Protein AF-A0A6I8Q9X7-F1 (afdb_monomer_lite)

Radius of gyration: 21.52 Å; chains: 1; bounding box: 36×72×47 Å

InterPro domains:
  IPR003197 Cytochrome b-c1 complex subunit 7 [PF02271] (19-114)
  IPR003197 Cytochrome b-c1 complex subunit 7 [PTHR12022] (16-117)
  IPR036544 Cytochrome b-c1 complex subunit 7 superfamily [G3DSA:1.10.1090.10] (12-119)
  IPR036544 Cytochrome b-c1 complex subunit 7 superfamily [SSF81524] (16-117)

Structure (mmCIF, N/CA/C/O backbone):
data_AF-A0A6I8Q9X7-F1
#
_entry.id   AF-A0A6I8Q9X7-F1
#
loop_
_atom_site.group_PDB
_atom_site.id
_atom_site.type_symbol
_atom_site.label_atom_id
_atom_site.label_alt_id
_atom_site.label_comp_id
_atom_site.label_asym_id
_atom_site.label_entity_id
_atom_site.label_seq_id
_atom_site.pdbx_PDB_ins_code
_atom_site.Cartn_x
_atom_site.Cartn_y
_atom_site.Cartn_z
_atom_site.occupancy
_atom_site.B_iso_or_equiv
_atom_site.auth_seq_id
_atom_site.auth_comp_id
_atom_site.auth_asym_id
_atom_site.auth_atom_id
_atom_site.pdbx_PDB_model_num
ATOM 1 N N . MET A 1 1 ? -9.753 -61.974 -15.934 1.00 35.66 1 MET A N 1
ATOM 2 C CA . MET A 1 1 ? -8.534 -61.653 -15.161 1.00 35.66 1 MET A CA 1
ATOM 3 C C . MET A 1 1 ? -8.470 -60.137 -14.997 1.00 35.66 1 MET A C 1
ATOM 5 O O . MET A 1 1 ? -8.218 -59.447 -15.975 1.00 35.66 1 MET A O 1
ATOM 9 N N . CYS A 1 2 ? -8.809 -59.611 -13.818 1.00 29.55 2 CYS A N 1
ATOM 10 C CA . CYS A 1 2 ? -8.722 -58.178 -13.524 1.00 29.55 2 CYS A CA 1
ATOM 11 C C . CYS A 1 2 ? -7.250 -57.768 -13.411 1.00 29.55 2 CYS A C 1
ATOM 13 O O . CYS A 1 2 ? -6.569 -58.186 -12.477 1.00 29.55 2 CYS A O 1
ATOM 15 N N . LEU A 1 3 ? -6.763 -56.960 -14.353 1.00 36.12 3 LEU A N 1
ATOM 16 C CA . LEU A 1 3 ? -5.474 -56.290 -14.226 1.00 36.12 3 LEU A CA 1
ATOM 17 C C . LEU A 1 3 ? -5.654 -55.058 -13.338 1.00 36.12 3 LEU A C 1
ATOM 19 O O . LEU A 1 3 ? -6.421 -54.148 -13.643 1.00 36.12 3 LEU A O 1
ATOM 23 N N . ILE A 1 4 ? -4.945 -55.072 -12.217 1.00 46.88 4 ILE A N 1
ATOM 24 C CA . ILE A 1 4 ? -4.840 -53.996 -11.239 1.00 46.88 4 ILE A CA 1
ATOM 25 C C . ILE A 1 4 ? -4.072 -52.844 -11.903 1.00 46.88 4 ILE A C 1
ATOM 27 O O . ILE A 1 4 ? -2.844 -52.825 -11.914 1.00 46.88 4 ILE A O 1
ATOM 31 N N . THR A 1 5 ? -4.783 -51.887 -12.498 1.00 44.62 5 THR A N 1
ATOM 32 C CA . THR A 1 5 ? -4.207 -50.594 -12.883 1.00 44.62 5 THR A CA 1
ATOM 33 C C . THR A 1 5 ? -4.233 -49.670 -11.670 1.00 44.62 5 THR A C 1
ATOM 35 O O . THR A 1 5 ? -5.297 -49.425 -11.105 1.00 44.62 5 THR A O 1
ATOM 38 N N . ALA A 1 6 ? -3.054 -49.191 -11.273 1.00 47.66 6 ALA A N 1
ATOM 39 C CA . ALA A 1 6 ? -2.805 -48.283 -10.157 1.00 47.66 6 ALA A CA 1
ATOM 40 C C . ALA A 1 6 ? -3.827 -47.129 -10.045 1.00 47.66 6 ALA A C 1
ATOM 42 O O . ALA A 1 6 ? -4.284 -46.615 -11.073 1.00 47.66 6 ALA A O 1
ATOM 43 N N . PRO A 1 7 ? -4.146 -46.653 -8.824 1.00 47.41 7 PRO A N 1
ATOM 44 C CA . PRO A 1 7 ? -4.930 -45.440 -8.672 1.00 47.41 7 PRO A CA 1
ATOM 45 C C . PRO A 1 7 ? -4.128 -44.294 -9.292 1.00 47.41 7 PRO A C 1
ATOM 47 O O . PRO A 1 7 ? -3.028 -43.972 -8.845 1.00 47.41 7 PRO A O 1
ATOM 50 N N . ARG A 1 8 ? -4.667 -43.680 -10.349 1.00 46.69 8 ARG A N 1
ATOM 51 C CA . ARG A 1 8 ? -4.180 -42.395 -10.854 1.00 46.69 8 ARG A CA 1
ATOM 52 C C . ARG A 1 8 ? -4.410 -41.356 -9.758 1.00 46.69 8 ARG A C 1
ATOM 54 O O . ARG A 1 8 ? -5.455 -40.714 -9.720 1.00 46.69 8 ARG A O 1
ATOM 61 N N . VAL A 1 9 ? -3.458 -41.219 -8.840 1.00 49.53 9 VAL A N 1
ATOM 62 C CA . VAL A 1 9 ? -3.423 -40.094 -7.908 1.00 49.53 9 VAL A CA 1
ATOM 63 C C . VAL A 1 9 ? -3.224 -38.854 -8.772 1.00 49.53 9 VAL A C 1
ATOM 65 O O . VAL A 1 9 ? -2.175 -38.670 -9.386 1.00 49.53 9 VAL A O 1
ATOM 68 N N . CYS A 1 10 ? -4.277 -38.055 -8.915 1.00 39.94 10 CYS A N 1
ATOM 69 C CA . CYS A 1 10 ? -4.226 -36.831 -9.694 1.00 39.94 10 CYS A CA 1
ATOM 70 C C . CYS A 1 10 ? -3.199 -35.888 -9.023 1.00 39.94 10 CYS A C 1
ATOM 72 O O . CYS A 1 10 ? -3.332 -35.621 -7.825 1.00 39.94 10 CYS A O 1
ATOM 74 N N . PRO A 1 11 ? -2.185 -35.360 -9.741 1.00 49.94 11 PRO A N 1
ATOM 75 C CA . PRO A 1 11 ? -1.177 -34.451 -9.169 1.00 49.94 11 PRO A CA 1
ATOM 76 C C . PRO A 1 11 ? -1.789 -33.203 -8.511 1.00 49.94 11 PRO A C 1
ATOM 78 O O . PRO A 1 11 ? -1.178 -32.564 -7.659 1.00 49.94 11 PRO A O 1
ATOM 81 N N . MET A 1 12 ? -3.033 -32.886 -8.878 1.00 43.88 12 MET A N 1
ATOM 82 C CA . MET A 1 12 ? -3.828 -31.783 -8.347 1.00 43.88 12 MET A CA 1
ATOM 83 C C . MET A 1 12 ? -4.256 -31.993 -6.879 1.00 43.88 12 MET A C 1
ATOM 85 O O . MET A 1 12 ? -4.461 -31.023 -6.155 1.00 43.88 12 MET A O 1
ATOM 89 N N . CYS A 1 13 ? -4.354 -33.243 -6.404 1.00 39.06 13 CYS A N 1
ATOM 90 C CA . CYS A 1 13 ? -4.798 -33.554 -5.038 1.00 39.06 13 CYS A CA 1
ATOM 91 C C . CYS A 1 13 ? -3.709 -33.296 -3.985 1.00 39.06 13 CYS A C 1
ATOM 93 O O . CYS A 1 13 ? -4.022 -32.909 -2.861 1.00 39.06 13 CYS A O 1
ATOM 95 N N . TYR A 1 14 ? -2.434 -33.494 -4.342 1.00 42.28 14 TYR A N 1
ATOM 96 C CA . TYR A 1 14 ? -1.301 -33.364 -3.414 1.00 42.28 14 TYR A CA 1
ATOM 97 C C . TYR A 1 14 ? -0.969 -31.895 -3.090 1.00 42.28 14 TYR A C 1
ATOM 99 O O . TYR A 1 14 ? -0.538 -31.586 -1.981 1.00 42.28 14 TYR A O 1
ATOM 107 N N . PHE A 1 15 ? -1.238 -30.971 -4.020 1.00 48.59 15 PHE A N 1
ATOM 108 C CA . PHE A 1 15 ? -1.094 -29.523 -3.806 1.00 48.59 15 PHE A CA 1
ATOM 109 C C . PHE A 1 15 ? -2.208 -28.914 -2.935 1.00 48.59 15 PHE A C 1
ATOM 111 O O . PHE A 1 15 ? -2.009 -27.877 -2.303 1.00 48.59 15 PHE A O 1
ATOM 118 N N . ALA A 1 16 ? -3.385 -29.544 -2.872 1.00 53.00 16 ALA A N 1
ATOM 119 C CA . ALA A 1 16 ? -4.550 -28.979 -2.189 1.00 53.00 16 ALA A CA 1
ATOM 120 C C . ALA A 1 16 ? -4.467 -29.057 -0.651 1.00 53.00 16 ALA A C 1
ATOM 122 O O . ALA A 1 16 ? -5.013 -28.196 0.040 1.00 53.00 16 ALA A O 1
ATOM 123 N N . ALA A 1 17 ? -3.794 -30.073 -0.100 1.00 53.84 17 ALA A N 1
ATOM 124 C CA . ALA A 1 17 ? -3.655 -30.247 1.349 1.00 53.84 17 ALA A CA 1
ATOM 125 C C . ALA A 1 17 ? -2.500 -29.416 1.939 1.00 53.84 17 ALA A C 1
ATOM 127 O O . ALA A 1 17 ? -2.646 -28.841 3.017 1.00 53.84 17 ALA A O 1
ATOM 128 N N . SER A 1 18 ? -1.379 -29.294 1.217 1.00 59.50 18 SER A N 1
ATOM 129 C CA . SER A 1 18 ? -0.242 -28.455 1.620 1.00 59.50 18 SER A CA 1
ATOM 130 C C . SER A 1 18 ? -0.577 -26.960 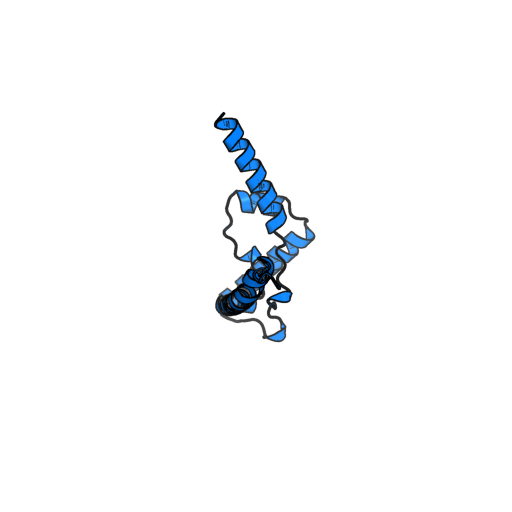1.572 1.00 59.50 18 SER A C 1
ATOM 132 O O . SER A 1 18 ? -0.160 -26.220 2.463 1.00 59.50 18 SER A O 1
ATOM 134 N N . GLY A 1 19 ? -1.400 -26.523 0.611 1.00 63.62 19 GLY A N 1
ATOM 135 C CA . GLY A 1 19 ? -1.848 -25.130 0.499 1.00 63.62 19 GLY A CA 1
ATOM 136 C C . GLY A 1 19 ? -2.556 -24.604 1.753 1.00 63.62 19 GLY A C 1
ATOM 137 O O . GLY A 1 19 ? -2.214 -23.535 2.246 1.00 63.62 19 GLY A O 1
ATOM 138 N N . ARG A 1 20 ? -3.455 -25.396 2.360 1.00 72.44 20 ARG A N 1
ATOM 139 C CA . ARG A 1 20 ? -4.232 -24.968 3.545 1.00 72.44 20 ARG A CA 1
ATOM 140 C C . ARG A 1 20 ? -3.364 -24.704 4.778 1.00 72.44 20 ARG A C 1
ATOM 142 O O . ARG A 1 20 ? -3.657 -23.795 5.552 1.00 72.44 20 ARG A O 1
ATOM 149 N N . LEU A 1 21 ? -2.300 -25.487 4.965 1.00 77.88 21 LEU A N 1
ATOM 150 C CA . LEU A 1 21 ? -1.347 -25.281 6.061 1.00 77.88 21 LEU A CA 1
ATOM 151 C C . LEU A 1 21 ? -0.502 -24.021 5.827 1.00 77.88 21 LEU A C 1
ATOM 153 O O . LEU A 1 21 ? -0.281 -23.243 6.754 1.00 77.88 21 LEU A O 1
ATOM 157 N N . ILE A 1 22 ? -0.083 -23.789 4.580 1.00 83.81 22 ILE A N 1
ATOM 158 C CA . ILE A 1 22 ? 0.681 -22.598 4.186 1.00 83.81 22 ILE A CA 1
ATOM 159 C C . ILE A 1 22 ? -0.167 -21.329 4.356 1.00 83.81 22 ILE A C 1
ATOM 161 O O . ILE A 1 22 ? 0.333 -20.324 4.863 1.00 83.81 22 ILE A O 1
ATOM 165 N N . ASP A 1 23 ? -1.450 -21.371 4.004 1.00 83.56 23 ASP A N 1
ATOM 166 C CA . ASP A 1 23 ? -2.359 -20.230 4.156 1.00 83.56 23 ASP A CA 1
ATOM 167 C C . ASP A 1 23 ? -2.619 -19.885 5.631 1.00 83.56 23 ASP A C 1
ATOM 169 O O . ASP A 1 23 ? -2.637 -18.708 6.003 1.00 83.56 23 ASP A O 1
ATOM 173 N N . GLY A 1 24 ? -2.721 -20.894 6.503 1.00 87.31 24 GLY A N 1
ATOM 174 C CA . GLY A 1 24 ? -2.789 -20.688 7.953 1.00 87.31 24 GLY A CA 1
ATOM 175 C C . GLY A 1 24 ? -1.549 -19.978 8.508 1.00 87.31 24 GLY A C 1
ATOM 176 O O . GLY A 1 24 ? -1.672 -19.014 9.269 1.00 87.31 24 GLY A O 1
ATOM 177 N N . LEU A 1 25 ? -0.355 -20.395 8.072 1.00 88.69 25 LEU A N 1
ATOM 178 C CA . LEU A 1 25 ? 0.911 -19.751 8.445 1.00 88.69 25 LEU A CA 1
ATOM 179 C C . LEU A 1 25 ? 1.007 -18.313 7.917 1.00 88.69 25 LEU A C 1
ATOM 181 O O . LEU A 1 25 ? 1.427 -17.416 8.649 1.00 88.69 25 LEU A O 1
ATOM 185 N N . ARG A 1 26 ? 0.573 -18.067 6.675 1.00 87.44 26 ARG A N 1
ATOM 186 C CA . ARG A 1 26 ? 0.534 -16.721 6.077 1.00 87.44 26 ARG A CA 1
ATOM 187 C C . ARG A 1 26 ? -0.379 -15.780 6.855 1.00 87.44 26 ARG A C 1
ATOM 189 O O . ARG A 1 26 ? 0.029 -14.663 7.170 1.00 87.44 26 ARG A O 1
ATOM 196 N N . LYS A 1 27 ? -1.583 -16.235 7.213 1.00 89.12 27 LYS A N 1
ATOM 197 C CA . LYS A 1 27 ? -2.533 -15.454 8.018 1.00 89.12 27 LYS A CA 1
ATOM 198 C C . LYS A 1 27 ? -1.985 -15.162 9.415 1.00 89.12 27 LYS A C 1
ATOM 200 O O . LYS A 1 27 ? -2.163 -14.058 9.927 1.00 89.12 27 LYS A O 1
ATOM 205 N N . TRP A 1 28 ? -1.302 -16.125 10.035 1.00 89.88 28 TRP A N 1
ATOM 206 C CA . TRP A 1 28 ? -0.630 -15.905 11.315 1.00 89.88 28 TRP A CA 1
ATOM 207 C C . TRP A 1 28 ? 0.470 -14.840 11.198 1.00 89.88 28 TRP A C 1
ATOM 209 O O . TRP A 1 28 ? 0.453 -13.870 11.955 1.00 89.88 28 TRP A O 1
ATOM 219 N N . TYR A 1 29 ? 1.351 -14.955 10.199 1.00 90.06 29 TYR A N 1
ATOM 220 C CA . TYR A 1 29 ? 2.427 -13.989 9.955 1.00 90.06 29 TYR A CA 1
ATOM 221 C C . TYR A 1 29 ? 1.894 -12.571 9.698 1.00 90.06 29 TYR A C 1
ATOM 223 O O . TYR A 1 29 ? 2.396 -11.608 10.277 1.00 90.06 29 TYR A O 1
ATOM 231 N N . TYR A 1 30 ? 0.821 -12.446 8.909 1.00 89.00 30 TYR A N 1
ATOM 232 C CA . TYR A 1 30 ? 0.149 -11.168 8.650 1.00 89.00 30 TYR A CA 1
ATOM 233 C C . TYR A 1 30 ? -0.312 -10.479 9.945 1.00 89.00 30 TYR A C 1
ATOM 235 O O . TYR A 1 30 ? -0.113 -9.280 10.127 1.00 89.00 30 TYR A O 1
ATOM 243 N N . ASN A 1 31 ? -0.882 -11.240 10.885 1.00 88.38 31 ASN A N 1
ATOM 244 C CA . ASN A 1 31 ? -1.337 -10.694 12.165 1.00 88.38 31 ASN A CA 1
ATOM 245 C C . ASN A 1 31 ? -0.181 -10.290 13.094 1.00 88.38 31 ASN A C 1
ATOM 247 O O . ASN A 1 31 ? -0.336 -9.356 13.884 1.00 88.38 31 ASN A O 1
ATOM 251 N N . VAL A 1 32 ? 0.961 -10.981 13.011 1.00 91.12 32 VAL A N 1
ATOM 252 C CA . VAL A 1 32 ? 2.157 -10.691 13.820 1.00 91.12 32 VAL A CA 1
ATOM 253 C C . VAL A 1 32 ? 2.882 -9.439 13.328 1.00 91.12 32 VAL A C 1
ATOM 255 O O . VAL A 1 32 ? 3.369 -8.665 14.149 1.00 91.12 32 VAL A O 1
ATOM 258 N N . ALA A 1 33 ? 2.906 -9.196 12.016 1.00 87.81 33 ALA A N 1
ATOM 259 C CA . ALA A 1 33 ? 3.599 -8.059 11.412 1.00 87.81 33 ALA A CA 1
ATOM 260 C C . ALA A 1 33 ? 3.082 -6.681 11.883 1.00 87.81 33 ALA A C 1
ATOM 262 O O . ALA A 1 33 ? 3.799 -5.689 11.792 1.00 87.81 33 ALA A O 1
ATOM 263 N N . GLY A 1 34 ? 1.857 -6.596 12.417 1.00 87.38 34 GLY A N 1
ATOM 264 C CA . GLY A 1 34 ? 1.380 -5.439 13.184 1.00 87.38 34 GLY A CA 1
ATOM 265 C C . GLY A 1 34 ? 1.004 -4.192 12.375 1.00 87.38 34 GLY A C 1
ATOM 266 O O . GLY A 1 34 ? 0.447 -3.256 12.948 1.00 87.38 34 GLY A O 1
ATOM 267 N N . PHE A 1 35 ? 1.229 -4.177 11.058 1.00 89.88 35 PHE A N 1
ATOM 268 C CA . PHE A 1 35 ? 0.822 -3.073 10.176 1.00 89.88 35 PHE A CA 1
ATOM 269 C C . PHE A 1 35 ? -0.707 -2.929 10.069 1.00 89.88 35 PHE A C 1
ATOM 271 O O . PHE A 1 35 ? -1.228 -1.822 9.919 1.00 89.88 35 PHE A O 1
ATOM 278 N N . ASN A 1 36 ? -1.440 -4.028 10.270 1.00 90.19 36 ASN A N 1
ATOM 279 C CA . ASN A 1 36 ? -2.898 -4.044 10.397 1.00 90.19 36 ASN A CA 1
ATOM 280 C C . ASN A 1 36 ? -3.411 -3.132 11.532 1.00 90.19 36 ASN A C 1
ATOM 282 O O . ASN A 1 36 ? -4.458 -2.502 11.378 1.00 90.19 36 ASN A O 1
ATOM 286 N N . LYS A 1 37 ? -2.658 -2.997 12.636 1.00 90.38 37 LYS A N 1
ATOM 287 C CA . LYS A 1 37 ? -3.005 -2.139 13.790 1.00 90.38 37 LYS A CA 1
ATOM 288 C C . LYS A 1 37 ? -2.892 -0.643 13.488 1.00 90.38 37 LYS A C 1
ATOM 290 O O . LYS A 1 37 ? -3.510 0.166 14.179 1.00 90.38 37 LYS A O 1
ATOM 295 N N . LEU A 1 38 ? -2.091 -0.281 12.486 1.00 92.12 38 LEU A N 1
ATOM 296 C CA . LEU A 1 38 ? -1.928 1.091 11.993 1.00 92.12 38 LEU A CA 1
ATOM 297 C C . LEU A 1 38 ? -2.885 1.399 10.827 1.00 92.12 38 LEU A C 1
ATOM 299 O O . LEU A 1 38 ? -3.004 2.547 10.400 1.00 92.12 38 LEU A O 1
ATOM 303 N N . GLY A 1 39 ? -3.592 0.381 10.322 1.00 91.00 39 GLY A N 1
ATOM 304 C CA . GLY A 1 39 ? -4.477 0.499 9.167 1.00 91.00 39 GLY A CA 1
ATOM 305 C C . GLY A 1 39 ? -3.722 0.741 7.858 1.00 91.00 39 GLY A C 1
ATOM 306 O O . GLY A 1 39 ? -4.225 1.479 7.008 1.00 91.00 39 GLY A O 1
ATOM 307 N N . LEU A 1 40 ? -2.517 0.177 7.735 1.00 92.88 40 LEU A N 1
ATOM 308 C CA . LEU A 1 40 ? -1.736 0.144 6.498 1.00 92.88 40 LEU A CA 1
ATOM 309 C C . LEU A 1 40 ? -2.079 -1.109 5.689 1.00 92.88 40 LEU A C 1
ATOM 311 O O . LEU A 1 40 ? -2.339 -2.164 6.271 1.00 92.88 40 LEU A O 1
ATOM 315 N N . MET A 1 41 ? -2.051 -0.988 4.364 1.00 91.75 41 MET A N 1
ATOM 316 C CA . MET A 1 41 ? -2.090 -2.138 3.454 1.00 91.75 41 MET A CA 1
ATOM 317 C C . MET A 1 41 ? -0.683 -2.709 3.268 1.00 91.75 41 MET A C 1
ATOM 319 O O . MET A 1 41 ? 0.310 -2.012 3.504 1.00 91.75 41 MET A O 1
ATOM 323 N N . ARG A 1 42 ? -0.571 -3.960 2.809 1.00 90.94 42 ARG A N 1
ATOM 324 C CA . ARG A 1 42 ? 0.744 -4.590 2.595 1.00 90.94 42 ARG A CA 1
ATOM 325 C C . ARG A 1 42 ? 1.630 -3.780 1.645 1.00 90.94 42 ARG A C 1
ATOM 327 O O . ARG A 1 42 ? 2.803 -3.562 1.945 1.00 90.94 42 ARG A O 1
ATOM 334 N N . ASP A 1 43 ? 1.061 -3.292 0.548 1.00 91.81 43 ASP A N 1
ATOM 335 C CA . ASP A 1 43 ? 1.787 -2.535 -0.479 1.00 91.81 43 ASP A CA 1
ATOM 336 C C . ASP A 1 43 ? 2.308 -1.176 0.035 1.00 91.81 43 ASP A C 1
ATOM 338 O O . ASP A 1 43 ? 3.253 -0.623 -0.525 1.00 91.81 43 ASP A O 1
ATOM 342 N N . ASP A 1 44 ? 1.757 -0.656 1.142 1.00 92.31 44 ASP A N 1
ATOM 343 C CA . ASP A 1 44 ? 2.240 0.574 1.787 1.00 92.31 44 ASP A CA 1
ATOM 344 C C . ASP A 1 44 ? 3.572 0.346 2.540 1.00 92.31 44 ASP A C 1
ATOM 346 O O . ASP A 1 44 ? 4.280 1.305 2.835 1.00 92.31 44 ASP A O 1
ATOM 350 N N . THR A 1 45 ? 3.917 -0.910 2.859 1.00 90.94 45 THR A N 1
ATOM 351 C CA . THR A 1 45 ? 5.124 -1.281 3.630 1.00 90.94 45 THR A CA 1
ATOM 352 C C . THR A 1 45 ? 6.324 -1.678 2.766 1.00 90.94 45 THR A C 1
ATOM 354 O O . THR A 1 45 ? 7.390 -1.996 3.294 1.00 90.94 45 THR A O 1
ATOM 357 N N . ILE A 1 46 ? 6.161 -1.673 1.440 1.00 91.69 46 ILE A N 1
ATOM 358 C CA . ILE A 1 46 ? 7.229 -1.994 0.490 1.00 91.69 46 ILE A CA 1
ATOM 359 C C . ILE A 1 46 ? 8.298 -0.892 0.518 1.00 91.69 46 ILE A C 1
ATOM 361 O O . ILE A 1 46 ? 7.987 0.291 0.646 1.00 91.69 46 ILE A O 1
ATOM 365 N N . TYR A 1 47 ? 9.567 -1.286 0.395 1.00 91.69 47 TYR A N 1
ATOM 366 C CA . TYR A 1 47 ? 10.684 -0.350 0.310 1.00 91.69 47 TYR A CA 1
ATOM 367 C C . TYR A 1 47 ? 10.661 0.421 -1.022 1.00 91.69 47 TYR A C 1
ATOM 369 O O . TYR A 1 47 ? 10.456 -0.161 -2.084 1.00 91.69 47 TYR A O 1
ATOM 377 N N . GLU A 1 48 ? 10.860 1.737 -0.960 1.00 88.81 48 GLU A N 1
ATOM 378 C CA . GLU A 1 48 ? 10.763 2.654 -2.106 1.00 88.81 48 GLU A CA 1
ATOM 379 C C . GLU A 1 48 ? 12.033 2.610 -2.986 1.00 88.81 48 GLU A C 1
ATOM 381 O O . GLU A 1 48 ? 12.829 3.555 -3.015 1.00 88.81 48 GLU A O 1
ATOM 386 N N . ASP A 1 49 ? 12.216 1.508 -3.716 1.00 92.19 49 ASP A N 1
ATOM 387 C CA . ASP A 1 49 ? 13.202 1.378 -4.799 1.00 92.19 49 ASP A CA 1
ATOM 388 C C . ASP A 1 49 ? 12.833 2.252 -6.013 1.00 92.19 49 ASP A C 1
ATOM 390 O O . ASP A 1 49 ? 11.694 2.698 -6.160 1.00 92.19 49 ASP A O 1
ATOM 394 N N . ASP A 1 50 ? 13.766 2.466 -6.946 1.00 93.12 50 ASP A N 1
ATOM 395 C CA . ASP A 1 50 ? 13.505 3.277 -8.150 1.00 93.12 50 ASP A CA 1
ATOM 396 C C . ASP A 1 50 ? 12.358 2.724 -9.015 1.00 93.12 50 ASP A C 1
ATOM 398 O O . ASP A 1 50 ? 11.597 3.482 -9.618 1.00 93.12 50 ASP A O 1
ATOM 402 N N . ASP A 1 51 ? 12.155 1.409 -8.988 1.00 92.81 51 ASP A N 1
ATOM 403 C CA . ASP A 1 51 ? 11.054 0.738 -9.686 1.00 92.81 51 ASP A CA 1
ATOM 404 C C . ASP A 1 51 ? 9.709 0.966 -9.018 1.00 92.81 51 ASP A C 1
ATOM 406 O O . ASP A 1 51 ? 8.679 1.096 -9.679 1.00 92.81 51 ASP A O 1
ATOM 410 N N . VAL A 1 52 ? 9.730 0.996 -7.687 1.00 93.38 52 VAL A N 1
ATOM 411 C CA . VAL A 1 52 ? 8.552 1.245 -6.868 1.00 93.38 52 VAL A CA 1
ATOM 412 C C . VAL A 1 52 ? 8.136 2.698 -7.050 1.00 93.38 52 VAL A C 1
ATOM 414 O O . VAL A 1 52 ? 6.959 2.955 -7.288 1.00 93.38 52 VAL A O 1
ATOM 417 N N . LYS A 1 53 ? 9.090 3.636 -7.091 1.00 94.50 53 LYS A N 1
ATOM 418 C CA . LYS A 1 53 ? 8.821 5.045 -7.423 1.00 94.50 53 LYS A CA 1
ATOM 419 C C . LYS A 1 53 ? 8.191 5.193 -8.805 1.00 94.50 53 LYS A C 1
ATOM 421 O O . LYS A 1 53 ? 7.230 5.949 -8.965 1.00 94.50 53 LYS A O 1
ATOM 426 N N . GLU A 1 54 ? 8.697 4.475 -9.809 1.00 93.88 54 GLU A N 1
ATOM 427 C CA . GLU A 1 54 ? 8.105 4.503 -11.146 1.00 93.88 54 GLU A CA 1
ATOM 428 C C . GLU A 1 54 ? 6.695 3.899 -11.158 1.00 93.88 54 GLU A C 1
ATOM 430 O O . GLU A 1 54 ? 5.788 4.487 -11.752 1.00 93.88 54 GLU A O 1
ATOM 435 N N . ALA A 1 55 ? 6.483 2.779 -10.464 1.00 94.94 55 ALA A N 1
ATOM 436 C CA . ALA A 1 55 ? 5.168 2.164 -10.327 1.00 94.94 55 ALA A CA 1
ATOM 437 C C . ALA A 1 55 ? 4.175 3.117 -9.640 1.00 94.94 55 ALA A C 1
ATOM 439 O O . ALA A 1 55 ? 3.085 3.342 -10.162 1.00 94.94 55 ALA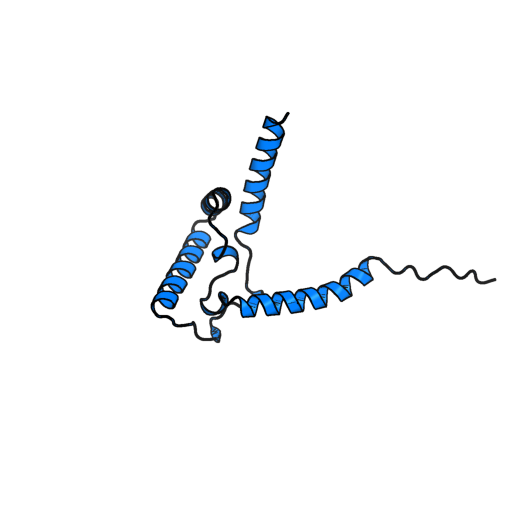 A O 1
ATOM 440 N N . VAL A 1 56 ? 4.576 3.762 -8.539 1.00 93.81 56 VAL A N 1
ATOM 441 C CA . VAL A 1 56 ? 3.780 4.770 -7.818 1.00 93.81 56 VAL A CA 1
ATOM 442 C C . VAL A 1 56 ? 3.435 5.962 -8.716 1.00 93.81 56 VAL A C 1
ATOM 444 O O . VAL A 1 56 ? 2.322 6.475 -8.638 1.00 93.81 56 VAL A O 1
ATOM 447 N N . ARG A 1 57 ? 4.330 6.373 -9.623 1.00 94.00 57 ARG A N 1
ATOM 448 C CA . ARG A 1 57 ? 4.054 7.444 -10.598 1.00 94.00 57 ARG A CA 1
ATOM 449 C C . ARG A 1 57 ? 2.966 7.068 -11.614 1.00 94.00 57 ARG A C 1
ATOM 451 O O . ARG A 1 57 ? 2.295 7.959 -12.129 1.00 94.00 57 ARG A O 1
ATOM 458 N N . ARG A 1 58 ? 2.809 5.779 -11.935 1.00 94.25 58 ARG A N 1
ATOM 459 C CA . ARG A 1 58 ? 1.804 5.268 -12.890 1.00 94.25 58 ARG A CA 1
ATOM 460 C C . ARG A 1 58 ? 0.417 5.081 -12.260 1.00 94.25 58 ARG A C 1
ATOM 462 O O . ARG A 1 58 ? -0.550 4.885 -12.995 1.00 94.25 58 ARG A O 1
ATOM 469 N N . LEU A 1 59 ? 0.305 5.122 -10.929 1.00 93.69 59 LEU A N 1
ATOM 470 C CA . LEU A 1 59 ? -0.964 4.909 -10.232 1.00 93.69 59 LEU A CA 1
ATOM 471 C C . LEU A 1 59 ? -1.996 6.003 -10.563 1.00 93.69 59 LEU A C 1
ATOM 473 O O . LEU A 1 59 ? -1.640 7.172 -10.725 1.00 93.69 59 LEU A O 1
ATOM 477 N N . PRO A 1 60 ? -3.297 5.657 -10.591 1.00 95.75 60 PRO A N 1
ATOM 478 C CA . PRO A 1 60 ? -4.351 6.653 -10.701 1.00 95.75 60 PRO A CA 1
ATOM 479 C C . PRO A 1 60 ? -4.368 7.563 -9.458 1.00 95.75 60 PRO A C 1
ATOM 481 O O . PRO A 1 60 ? -4.154 7.083 -8.338 1.00 95.75 60 PRO A O 1
ATOM 484 N N . PRO A 1 61 ? -4.699 8.857 -9.620 1.00 94.69 61 PRO A N 1
ATOM 485 C CA . PRO A 1 61 ? -4.545 9.862 -8.566 1.00 94.69 61 PRO A CA 1
ATOM 486 C C . PRO A 1 61 ? -5.348 9.528 -7.304 1.00 94.69 61 PRO A C 1
ATOM 488 O O . PRO A 1 61 ? -4.830 9.634 -6.201 1.00 94.69 61 PRO A O 1
ATOM 491 N N . LYS A 1 62 ? -6.570 9.002 -7.455 1.00 95.00 62 LYS A N 1
ATOM 492 C CA . LYS A 1 62 ? -7.415 8.605 -6.318 1.00 95.00 62 LYS A CA 1
ATOM 493 C C . LYS A 1 62 ? -6.734 7.572 -5.407 1.00 95.00 62 LYS A C 1
ATOM 495 O O . LYS A 1 62 ? -6.742 7.717 -4.192 1.00 95.00 62 LYS A O 1
ATOM 500 N N . VAL A 1 63 ? -6.132 6.535 -5.995 1.00 94.12 63 VAL A N 1
ATOM 501 C CA . VAL A 1 63 ? -5.472 5.458 -5.233 1.00 94.12 63 VAL A CA 1
ATOM 502 C C . VAL A 1 63 ? -4.191 5.972 -4.579 1.00 94.12 63 VAL A C 1
ATOM 504 O O . VAL A 1 63 ? -3.866 5.576 -3.458 1.00 94.12 63 VAL A O 1
ATOM 507 N N . TYR A 1 64 ? -3.482 6.873 -5.260 1.00 95.12 64 TYR A N 1
ATOM 508 C CA . TYR A 1 64 ? -2.313 7.547 -4.708 1.00 95.12 64 TYR A CA 1
ATOM 509 C C . TYR A 1 64 ? -2.673 8.391 -3.476 1.00 95.12 64 TYR A C 1
ATOM 511 O O . TYR A 1 64 ? -2.036 8.250 -2.432 1.00 95.12 64 TYR A O 1
ATOM 519 N N . ASP A 1 65 ? -3.726 9.203 -3.554 1.00 95.56 65 ASP A N 1
ATOM 520 C CA . ASP A 1 65 ? -4.179 10.026 -2.428 1.00 95.56 65 ASP A CA 1
ATOM 521 C C . ASP A 1 65 ? -4.610 9.160 -1.235 1.00 95.56 65 ASP A C 1
ATOM 523 O O . ASP A 1 65 ? -4.210 9.428 -0.096 1.00 95.56 65 ASP A O 1
ATOM 527 N N . ASP A 1 66 ? -5.335 8.065 -1.494 1.00 94.56 66 ASP A N 1
ATOM 528 C CA . ASP A 1 66 ? -5.726 7.088 -0.472 1.00 94.56 66 ASP A CA 1
ATOM 529 C C . ASP A 1 66 ? -4.496 6.449 0.205 1.00 94.56 66 ASP A C 1
ATOM 531 O O . ASP A 1 66 ? -4.469 6.285 1.431 1.00 94.56 66 ASP A O 1
ATOM 535 N N . ARG A 1 67 ? -3.449 6.120 -0.569 1.00 94.38 67 ARG A N 1
ATOM 536 C CA . ARG A 1 67 ? -2.161 5.621 -0.049 1.00 94.38 67 ARG A CA 1
ATOM 537 C C . ARG A 1 67 ? -1.501 6.645 0.866 1.00 94.38 67 ARG A C 1
ATOM 539 O O . ARG A 1 67 ? -1.129 6.321 1.996 1.00 94.38 67 ARG A O 1
ATOM 546 N N . ILE A 1 68 ? -1.382 7.888 0.410 1.00 95.25 68 ILE A N 1
ATOM 547 C CA . ILE A 1 68 ? -0.765 8.965 1.191 1.00 95.25 68 ILE A CA 1
ATOM 548 C C . ILE A 1 68 ? -1.548 9.234 2.479 1.00 95.25 68 ILE A C 1
ATOM 550 O O . ILE A 1 68 ? -0.942 9.454 3.530 1.00 95.25 68 ILE A O 1
ATOM 554 N N . PHE A 1 69 ? -2.878 9.175 2.434 1.00 95.88 69 PHE A N 1
ATOM 555 C CA . PHE A 1 69 ? -3.716 9.311 3.621 1.00 95.88 69 PHE A CA 1
ATOM 556 C C . PHE A 1 69 ? -3.438 8.208 4.653 1.00 95.88 69 PHE A C 1
ATOM 558 O O . PHE A 1 69 ? -3.229 8.515 5.832 1.00 95.88 69 PHE A O 1
ATOM 565 N N . ARG A 1 70 ? -3.365 6.938 4.224 1.00 94.69 70 ARG A N 1
ATOM 566 C CA . ARG A 1 70 ? -3.042 5.811 5.119 1.00 94.69 70 ARG A CA 1
ATOM 567 C C . ARG A 1 70 ? -1.669 5.969 5.767 1.00 94.69 70 ARG A C 1
ATOM 569 O O . ARG A 1 70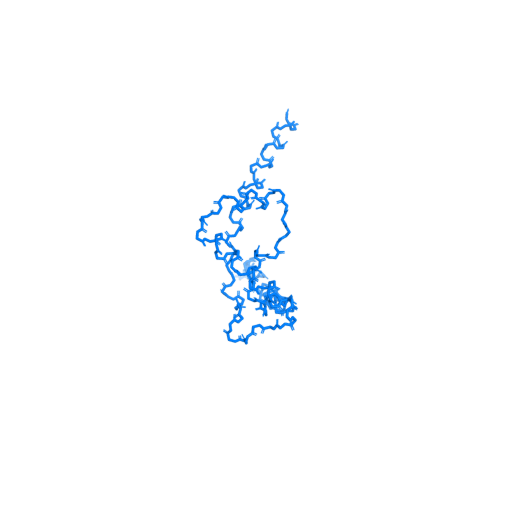 ? -1.563 5.815 6.983 1.00 94.69 70 ARG A O 1
ATOM 576 N N . ILE A 1 71 ? -0.653 6.338 4.987 1.00 95.06 71 ILE A N 1
ATOM 577 C CA . ILE A 1 71 ? 0.715 6.544 5.484 1.00 95.06 71 ILE A CA 1
ATOM 578 C C . ILE A 1 71 ? 0.758 7.692 6.497 1.00 95.06 71 ILE A C 1
ATOM 580 O O . ILE A 1 71 ? 1.277 7.517 7.597 1.00 95.06 71 ILE A O 1
ATOM 584 N N . LYS A 1 72 ? 0.156 8.848 6.186 1.00 95.88 72 LYS A N 1
ATOM 585 C CA . LYS A 1 72 ? 0.090 9.993 7.114 1.00 95.88 72 LYS A CA 1
ATOM 586 C C . LYS A 1 72 ? -0.592 9.624 8.429 1.00 95.88 72 LYS A C 1
ATOM 588 O O . LYS A 1 72 ? -0.087 9.961 9.498 1.00 95.88 72 LYS A O 1
ATOM 593 N N . ARG A 1 73 ? -1.709 8.897 8.355 1.00 95.31 73 ARG A N 1
ATOM 594 C CA . ARG A 1 73 ? -2.425 8.401 9.536 1.00 95.31 73 ARG A CA 1
ATOM 595 C C . ARG A 1 73 ? -1.554 7.453 10.362 1.00 95.31 73 ARG A C 1
ATOM 597 O O . ARG A 1 73 ? -1.497 7.593 11.579 1.00 95.31 73 ARG A O 1
ATOM 604 N N . ALA A 1 74 ? -0.870 6.511 9.717 1.00 95.19 74 ALA A N 1
ATOM 605 C CA . ALA A 1 74 ? 0.024 5.579 10.398 1.00 95.19 74 ALA A CA 1
ATOM 606 C C . ALA A 1 74 ? 1.195 6.297 11.082 1.00 95.19 74 ALA A C 1
ATOM 608 O O . ALA A 1 74 ? 1.542 5.952 12.209 1.00 95.19 74 ALA A O 1
ATOM 609 N N . LEU A 1 75 ? 1.761 7.322 10.441 1.00 95.25 75 LEU A N 1
ATOM 610 C CA . LEU A 1 75 ? 2.817 8.151 11.021 1.00 95.25 75 LEU A CA 1
ATOM 611 C C . LEU A 1 75 ? 2.327 8.930 12.249 1.00 95.25 75 LEU A C 1
ATOM 613 O O . LEU A 1 75 ? 3.006 8.914 13.272 1.00 95.25 75 LEU A O 1
ATOM 617 N N . ASP A 1 76 ? 1.144 9.548 12.190 1.00 95.44 76 ASP A N 1
ATOM 618 C CA . ASP A 1 76 ? 0.540 10.255 13.335 1.00 95.44 76 ASP A CA 1
ATOM 619 C C . ASP A 1 76 ? 0.335 9.321 14.541 1.00 95.44 76 ASP A C 1
ATOM 621 O O . ASP A 1 76 ? 0.687 9.648 15.676 1.00 95.44 76 ASP A O 1
ATOM 625 N N . LEU A 1 77 ? -0.160 8.107 14.293 1.00 94.75 77 LEU A N 1
ATOM 626 C CA . LEU A 1 77 ? -0.337 7.084 15.327 1.00 94.75 77 LEU A CA 1
ATOM 627 C C . LEU A 1 77 ? 0.988 6.581 15.888 1.00 94.75 77 LEU A C 1
ATOM 629 O O . LEU A 1 77 ? 1.092 6.360 17.094 1.00 94.75 77 LEU A O 1
ATOM 633 N N . ASN A 1 78 ? 1.995 6.421 15.029 1.00 94.06 78 ASN A N 1
ATOM 634 C CA . ASN A 1 78 ? 3.329 6.002 15.435 1.00 94.06 78 ASN A CA 1
ATOM 635 C C . ASN A 1 78 ? 3.984 7.048 16.347 1.00 94.06 78 ASN A C 1
ATOM 637 O O . ASN A 1 78 ? 4.539 6.692 17.383 1.00 94.06 78 ASN A O 1
ATOM 641 N N . ILE A 1 79 ? 3.844 8.336 16.015 1.00 95.75 79 ILE A N 1
ATOM 642 C CA . ILE A 1 79 ? 4.322 9.447 16.852 1.00 95.75 79 ILE A CA 1
ATOM 643 C C . ILE A 1 79 ? 3.640 9.419 18.225 1.00 95.75 79 ILE A C 1
ATOM 645 O O . ILE A 1 79 ? 4.297 9.598 19.247 1.00 95.75 79 ILE A O 1
ATOM 649 N N . ARG A 1 80 ? 2.330 9.152 18.262 1.00 94.94 80 ARG A N 1
ATOM 650 C CA . ARG A 1 80 ? 1.564 9.035 19.514 1.00 94.94 80 ARG A CA 1
ATOM 651 C C . ARG A 1 80 ? 1.775 7.708 20.246 1.00 94.94 80 ARG A C 1
ATOM 653 O O . ARG A 1 80 ? 1.272 7.567 21.356 1.00 94.94 80 ARG A O 1
ATOM 660 N N . GLN A 1 81 ? 2.460 6.743 19.629 1.00 92.50 81 GLN A N 1
ATOM 661 C CA . GLN A 1 81 ? 2.576 5.358 20.098 1.00 92.50 81 GLN A CA 1
ATOM 662 C C . GLN A 1 81 ? 1.207 4.719 20.413 1.00 92.50 81 GLN A C 1
ATOM 664 O O . GLN A 1 81 ? 1.051 3.963 21.371 1.00 92.50 81 GLN A O 1
ATOM 669 N N . GLN A 1 82 ? 0.196 5.039 19.599 1.00 92.62 82 GLN A N 1
ATOM 670 C CA . GLN A 1 82 ? -1.179 4.549 19.732 1.00 92.62 82 GLN A CA 1
ATOM 671 C C . GLN A 1 82 ? -1.553 3.620 18.569 1.00 92.62 82 GLN A C 1
ATOM 673 O O . GLN A 1 82 ? -0.906 3.587 17.522 1.00 92.62 82 GLN A O 1
ATOM 678 N N . HIS A 1 83 ? -2.622 2.845 18.747 1.00 91.75 83 HIS A N 1
ATOM 679 C CA . HIS A 1 83 ? -3.144 1.920 17.738 1.00 91.75 83 HIS A CA 1
ATOM 680 C C . HIS A 1 83 ? -4.595 2.257 17.387 1.00 91.75 83 HIS A C 1
ATOM 682 O O . HIS A 1 83 ? -5.321 2.805 18.219 1.00 91.75 83 HIS A O 1
ATOM 688 N N . LEU A 1 84 ? -5.040 1.889 16.179 1.00 91.88 84 LEU A N 1
ATOM 689 C CA . LEU A 1 84 ? -6.456 2.002 15.811 1.00 91.88 84 LEU A CA 1
ATOM 690 C C . LEU A 1 84 ? -7.329 1.103 16.7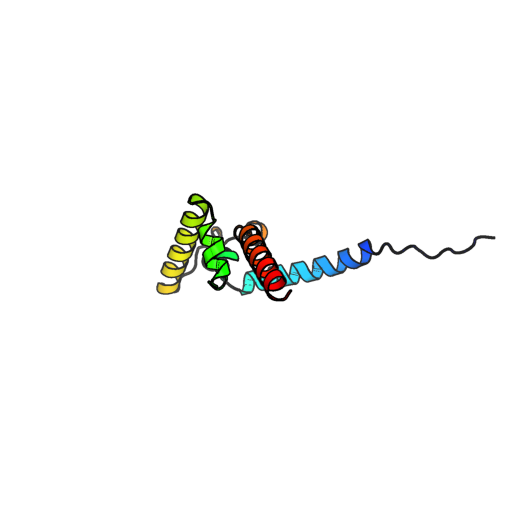06 1.00 91.88 84 LEU A C 1
ATOM 692 O O . LEU A 1 84 ? -6.869 0.044 17.152 1.00 91.88 84 LEU A O 1
ATOM 696 N N . PRO A 1 85 ? -8.612 1.448 16.915 1.00 93.50 85 PRO A N 1
ATOM 697 C CA . PRO A 1 85 ? -9.573 0.513 17.483 1.00 93.50 85 PRO A CA 1
ATOM 698 C C . PRO A 1 85 ? -9.705 -0.730 16.588 1.00 93.50 85 PRO A C 1
ATOM 700 O O . PRO A 1 85 ? -9.688 -0.634 15.361 1.00 93.50 85 PRO A O 1
ATOM 703 N N . LYS A 1 86 ? -9.887 -1.907 17.201 1.00 89.50 86 LYS A N 1
ATOM 704 C CA . LYS A 1 86 ? -9.882 -3.216 16.509 1.00 89.50 86 LYS A CA 1
ATOM 705 C C . LYS A 1 86 ? -10.876 -3.334 15.347 1.00 89.50 86 LYS A C 1
ATOM 707 O O . LYS A 1 86 ? -10.633 -4.096 14.423 1.00 89.50 86 LYS A O 1
ATOM 712 N N . GLN A 1 87 ? -11.984 -2.595 15.390 1.00 89.94 87 GLN A N 1
ATOM 713 C CA . GLN A 1 87 ? -13.004 -2.589 14.332 1.00 89.94 87 GLN A CA 1
ATOM 714 C C . GLN A 1 87 ? -12.503 -1.975 13.019 1.00 89.94 87 GLN A C 1
ATOM 716 O O . GLN A 1 87 ? -13.025 -2.304 11.961 1.00 89.94 87 GLN A O 1
ATOM 721 N N . GLN A 1 88 ? -11.507 -1.088 13.086 1.00 89.81 88 GLN A N 1
ATOM 722 C CA . GLN A 1 88 ? -10.942 -0.392 11.928 1.00 89.81 88 GLN A CA 1
ATOM 723 C C . GLN A 1 88 ? -9.670 -1.068 11.394 1.00 89.81 88 GLN A C 1
ATOM 725 O O . GLN A 1 88 ? -9.014 -0.527 10.504 1.00 89.81 88 GLN A O 1
ATOM 730 N N . TRP A 1 89 ? -9.276 -2.215 11.957 1.00 91.75 89 TRP A N 1
ATOM 731 C CA . TRP A 1 89 ? -8.112 -2.956 11.478 1.00 91.75 89 TRP A CA 1
ATOM 732 C C . TRP A 1 89 ? -8.426 -3.613 10.140 1.00 91.75 89 TRP A C 1
ATOM 734 O O . TRP A 1 89 ? -9.478 -4.230 9.974 1.00 91.75 89 TRP A O 1
ATOM 744 N N . ILE A 1 90 ? -7.478 -3.516 9.209 1.00 89.31 90 ILE A N 1
ATOM 745 C CA . ILE A 1 90 ? -7.607 -4.144 7.895 1.00 89.31 90 ILE A CA 1
ATOM 746 C C . ILE A 1 90 ? -7.571 -5.658 8.080 1.00 89.31 90 ILE A C 1
ATOM 748 O O . ILE A 1 90 ? -6.626 -6.213 8.659 1.00 89.31 90 ILE A O 1
ATOM 752 N N . LYS A 1 91 ? -8.619 -6.327 7.599 1.00 89.50 91 LYS A N 1
ATOM 753 C CA . LYS A 1 91 ? -8.690 -7.787 7.611 1.00 89.50 91 LYS A CA 1
ATOM 754 C C . LYS A 1 91 ? -7.806 -8.354 6.509 1.00 89.50 91 LYS A C 1
ATOM 756 O O . LYS A 1 91 ? -7.640 -7.747 5.461 1.00 89.50 91 LYS A O 1
ATOM 761 N N . TYR A 1 92 ? -7.309 -9.567 6.726 1.00 86.81 92 TYR A N 1
ATOM 762 C CA . TYR A 1 92 ? -6.497 -10.286 5.741 1.00 86.81 92 TYR A CA 1
ATOM 763 C C . TYR A 1 92 ? -7.191 -10.437 4.374 1.00 86.81 92 TYR A C 1
ATOM 765 O O . TYR A 1 92 ? -6.538 -10.398 3.345 1.00 86.81 92 TYR A O 1
ATOM 773 N N . GLU A 1 93 ? -8.516 -10.589 4.369 1.00 86.12 93 GLU A N 1
ATOM 774 C CA . GLU A 1 93 ? -9.320 -10.768 3.151 1.00 86.12 93 GLU A CA 1
ATOM 775 C C . GLU A 1 93 ? -9.570 -9.453 2.392 1.00 86.12 93 GLU A C 1
ATOM 777 O O . GLU A 1 93 ? -9.911 -9.481 1.216 1.00 86.12 93 GLU A O 1
ATOM 782 N N . GLU A 1 94 ? -9.405 -8.308 3.060 1.00 85.12 94 GLU A N 1
ATOM 783 C CA . GLU A 1 94 ? -9.646 -6.969 2.504 1.00 85.12 94 GLU A CA 1
ATOM 784 C C . GLU A 1 94 ? -8.347 -6.309 1.991 1.00 85.12 94 GLU A C 1
ATOM 786 O O . GLU A 1 94 ? -8.394 -5.217 1.425 1.00 85.12 94 GLU A O 1
ATOM 791 N N . ASP A 1 95 ? -7.185 -6.944 2.190 1.00 86.75 95 ASP A N 1
ATOM 792 C CA . ASP A 1 95 ? -5.882 -6.449 1.733 1.00 86.75 95 ASP A CA 1
ATOM 793 C C . ASP A 1 95 ? -5.732 -6.667 0.219 1.00 86.75 95 ASP A C 1
ATOM 795 O O . ASP A 1 95 ? -5.592 -7.793 -0.260 1.00 86.75 95 ASP A O 1
ATOM 799 N N . VAL A 1 96 ? -5.797 -5.575 -0.546 1.00 88.00 96 VAL A N 1
ATOM 800 C CA . VAL A 1 96 ? -5.713 -5.588 -2.012 1.00 88.00 96 VAL A CA 1
ATOM 801 C C . VAL A 1 96 ? -4.316 -5.164 -2.456 1.00 88.00 96 VAL A C 1
ATOM 803 O O . VAL A 1 96 ? -3.846 -4.086 -2.093 1.00 88.00 96 VAL A O 1
ATOM 806 N N . HIS A 1 97 ? -3.686 -5.975 -3.309 1.00 91.38 97 HIS A N 1
ATOM 807 C CA . HIS A 1 97 ? -2.377 -5.689 -3.909 1.00 91.38 97 HIS A CA 1
ATOM 808 C C . HIS A 1 97 ? -2.500 -4.730 -5.102 1.00 91.38 97 HIS A C 1
ATOM 810 O O . HIS A 1 97 ? -2.427 -5.126 -6.267 1.00 91.38 97 HIS A O 1
ATOM 816 N N . TYR A 1 98 ? -2.756 -3.455 -4.809 1.00 91.12 98 TYR A N 1
ATOM 817 C CA . TYR A 1 98 ? -2.997 -2.423 -5.816 1.00 91.12 98 TYR A CA 1
ATOM 818 C C . TYR A 1 98 ? -1.732 -2.021 -6.600 1.00 91.12 98 TYR A C 1
ATOM 820 O O . TYR A 1 98 ? -1.848 -1.522 -7.721 1.00 91.12 98 TYR A O 1
ATOM 828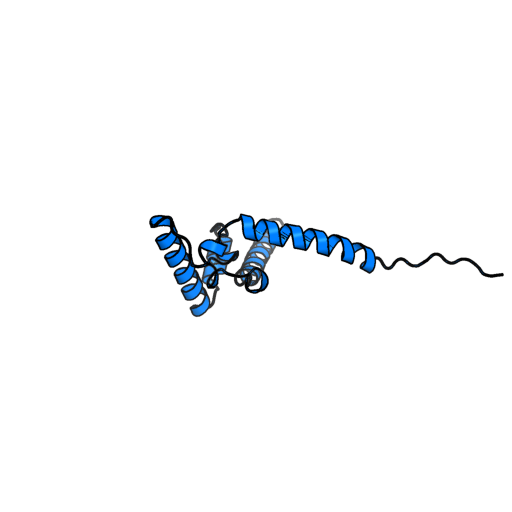 N N . LEU A 1 99 ? -0.532 -2.219 -6.041 1.00 92.88 99 LEU A N 1
ATOM 829 C CA . LEU A 1 99 ? 0.743 -1.804 -6.643 1.00 92.88 99 LEU A CA 1
ATOM 830 C C . LEU A 1 99 ? 1.405 -2.919 -7.468 1.00 92.88 99 LEU A C 1
ATOM 832 O O . LEU A 1 99 ? 2.133 -2.643 -8.424 1.00 92.88 99 LEU A O 1
ATOM 836 N N . GLU A 1 100 ? 1.122 -4.179 -7.134 1.00 92.38 100 GLU A N 1
ATOM 837 C CA . GLU A 1 100 ? 1.682 -5.366 -7.789 1.00 92.38 100 GLU A CA 1
ATOM 838 C C . GLU A 1 100 ? 1.574 -5.383 -9.332 1.00 92.38 100 GLU A C 1
ATOM 840 O O . GLU A 1 100 ? 2.579 -5.724 -9.970 1.00 92.38 100 GLU A O 1
ATOM 845 N N . PRO A 1 101 ? 0.438 -5.029 -9.978 1.00 93.94 101 PRO A N 1
ATOM 846 C CA . PRO A 1 101 ? 0.358 -5.046 -11.442 1.00 93.94 101 PRO A CA 1
ATOM 847 C C . PRO A 1 101 ? 1.339 -4.059 -12.089 1.00 93.94 101 PRO A C 1
ATOM 849 O O . PRO A 1 101 ? 2.075 -4.437 -12.999 1.00 93.94 101 PRO A O 1
ATOM 852 N N . TYR A 1 102 ? 1.429 -2.837 -11.561 1.00 93.69 102 TYR A N 1
ATOM 853 C CA . TYR A 1 102 ? 2.333 -1.803 -12.069 1.00 93.69 102 TYR A CA 1
ATOM 854 C C . TYR A 1 102 ? 3.802 -2.164 -11.840 1.00 93.69 102 TYR A C 1
ATOM 856 O O . TYR A 1 102 ? 4.648 -1.949 -12.708 1.00 93.69 102 TYR A O 1
ATOM 864 N N . LEU A 1 103 ? 4.113 -2.767 -10.690 1.00 93.88 103 LEU A N 1
ATOM 865 C CA . LEU A 1 103 ? 5.475 -3.184 -10.373 1.00 93.88 103 LEU A CA 1
ATOM 866 C C . LEU A 1 103 ? 5.959 -4.298 -11.315 1.00 93.88 103 LEU A C 1
ATOM 868 O O . LEU A 1 103 ? 7.100 -4.270 -11.780 1.00 93.88 103 LEU A O 1
ATOM 872 N N . LYS A 1 104 ? 5.088 -5.259 -11.651 1.00 94.44 104 LYS A N 1
ATOM 873 C CA . LYS A 1 104 ? 5.403 -6.323 -12.620 1.00 94.44 104 LYS A CA 1
ATOM 874 C C . LYS A 1 104 ? 5.701 -5.768 -14.011 1.00 94.44 104 LYS A C 1
ATOM 876 O O . LYS A 1 104 ? 6.621 -6.260 -14.663 1.00 94.44 104 LYS A O 1
ATOM 881 N N . GLU A 1 105 ? 4.962 -4.752 -14.449 1.00 94.50 105 GLU A N 1
ATOM 882 C CA . GLU A 1 105 ? 5.202 -4.081 -15.731 1.00 94.50 105 GLU A CA 1
ATOM 883 C C . GLU A 1 105 ? 6.573 -3.397 -15.766 1.00 94.50 105 GLU A C 1
ATOM 885 O O . GLU A 1 105 ? 7.364 -3.672 -16.668 1.00 94.50 105 GLU A O 1
ATOM 890 N N . VAL A 1 106 ? 6.900 -2.596 -14.746 1.00 94.69 106 VAL A N 1
ATOM 891 C CA . VAL A 1 106 ? 8.192 -1.890 -14.646 1.00 94.69 106 VAL A CA 1
ATOM 892 C C . VAL A 1 106 ? 9.368 -2.874 -14.587 1.00 94.69 106 VAL A C 1
ATOM 894 O O . VAL A 1 106 ? 10.382 -2.697 -15.267 1.00 94.69 106 VAL A O 1
ATOM 897 N N . ILE A 1 107 ? 9.239 -3.957 -13.811 1.00 94.69 107 ILE A N 1
ATOM 898 C CA . ILE A 1 107 ? 10.269 -5.005 -13.735 1.00 94.69 107 ILE A CA 1
ATOM 899 C C . ILE A 1 107 ? 10.453 -5.696 -15.090 1.00 94.69 107 ILE A C 1
ATOM 901 O O . ILE A 1 107 ? 11.589 -5.979 -15.478 1.00 94.69 107 ILE A O 1
ATOM 905 N N . ARG A 1 108 ? 9.361 -5.975 -15.812 1.00 96.12 108 ARG A N 1
ATOM 906 C CA . ARG A 1 108 ? 9.422 -6.590 -17.143 1.00 96.12 108 ARG A CA 1
ATOM 907 C C . ARG A 1 108 ? 10.159 -5.686 -18.132 1.00 96.12 108 ARG A C 1
ATOM 909 O O . ARG A 1 108 ? 11.119 -6.144 -18.743 1.00 96.12 108 ARG A O 1
ATOM 916 N N . GLU A 1 109 ? 9.790 -4.410 -18.210 1.00 94.50 109 GLU A N 1
ATOM 917 C CA . GLU A 1 109 ? 10.439 -3.431 -19.097 1.00 94.50 109 GLU A CA 1
ATOM 918 C C . GLU A 1 109 ? 11.944 -3.300 -18.815 1.00 94.50 109 GLU A C 1
ATOM 920 O O . GLU A 1 109 ? 12.760 -3.213 -19.735 1.00 94.50 109 GLU A O 1
ATOM 925 N N . ARG A 1 110 ? 12.346 -3.309 -17.538 1.00 94.31 110 ARG A N 1
ATOM 926 C CA . ARG A 1 110 ? 13.767 -3.246 -17.172 1.00 94.31 110 ARG A CA 1
ATOM 927 C C . ARG A 1 110 ? 14.528 -4.497 -17.587 1.00 94.31 110 ARG A C 1
ATOM 929 O O . ARG A 1 110 ? 15.642 -4.379 -18.090 1.00 94.31 110 ARG A O 1
ATOM 936 N N . LYS A 1 111 ? 13.947 -5.680 -17.374 1.00 95.50 111 LYS A N 1
ATOM 937 C CA . LYS A 1 111 ? 14.559 -6.953 -17.780 1.00 95.50 111 LYS A CA 1
ATOM 938 C C . LYS A 1 111 ? 14.726 -7.023 -19.293 1.00 95.50 111 LYS A C 1
ATOM 940 O O . LYS A 1 111 ? 15.816 -7.337 -19.752 1.00 95.50 111 LYS A O 1
ATOM 945 N N . GLU A 1 112 ? 13.711 -6.618 -20.052 1.00 95.56 112 GLU A N 1
ATOM 946 C CA . GLU A 1 112 ? 13.785 -6.540 -21.517 1.00 95.56 112 GLU A CA 1
ATOM 947 C C . GLU A 1 112 ? 14.912 -5.606 -21.983 1.00 95.56 112 GLU A C 1
ATOM 949 O O . GLU A 1 112 ? 15.706 -5.982 -22.844 1.00 95.56 112 GLU A O 1
ATOM 954 N N . LYS A 1 113 ? 15.058 -4.425 -21.363 1.00 94.44 113 LYS A N 1
ATOM 955 C CA . LYS A 1 113 ? 16.182 -3.513 -21.645 1.00 94.44 113 LYS A CA 1
ATOM 956 C C . LYS A 1 113 ? 17.535 -4.140 -21.302 1.00 94.44 113 LYS A C 1
ATOM 958 O O . LYS A 1 113 ? 18.478 -4.002 -22.072 1.00 94.44 113 LYS A O 1
ATOM 963 N N . GLN A 1 114 ? 17.648 -4.819 -20.162 1.00 93.88 114 GLN A N 1
ATOM 964 C CA . GLN A 1 114 ?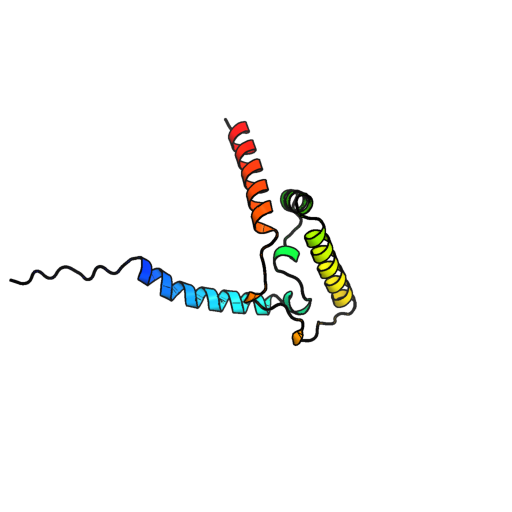 18.892 -5.480 -19.757 1.00 93.88 114 GLN A CA 1
ATOM 965 C C . GLN A 1 114 ? 19.271 -6.615 -20.709 1.00 93.88 114 GLN A C 1
ATOM 967 O O . GLN A 1 114 ? 20.442 -6.748 -21.052 1.00 93.88 114 GLN A O 1
ATOM 972 N N . ASP A 1 115 ? 18.303 -7.416 -21.142 1.00 95.00 115 ASP A N 1
ATOM 973 C CA . ASP A 1 115 ? 18.540 -8.535 -22.052 1.00 95.00 115 ASP A CA 1
ATOM 974 C C . ASP A 1 115 ? 18.839 -8.055 -23.477 1.00 95.00 115 ASP A C 1
ATOM 976 O O . ASP A 1 115 ? 19.654 -8.669 -24.163 1.00 95.00 115 ASP A O 1
ATOM 980 N N . TRP A 1 116 ? 18.272 -6.915 -23.890 1.00 93.94 116 TRP A N 1
ATOM 981 C CA . TRP A 1 116 ? 18.661 -6.235 -25.126 1.00 93.94 116 TRP A CA 1
ATOM 982 C C . TRP A 1 116 ? 20.106 -5.730 -25.079 1.00 93.94 116 TRP A C 1
ATOM 984 O O . TRP A 1 116 ? 20.846 -5.940 -26.027 1.00 93.94 116 TRP A O 1
ATOM 994 N N . MET A 1 117 ? 20.532 -5.106 -23.975 1.00 90.81 117 MET A N 1
ATOM 995 C CA . MET A 1 117 ? 21.893 -4.556 -23.837 1.00 90.81 117 MET A CA 1
ATOM 996 C C . MET A 1 117 ? 22.980 -5.626 -23.676 1.00 90.81 117 MET A C 1
ATOM 998 O O . MET A 1 117 ? 24.153 -5.350 -23.912 1.00 90.81 117 MET A O 1
ATOM 1002 N N . LYS A 1 118 ? 22.614 -6.830 -23.222 1.00 91.62 118 LYS A N 1
ATOM 1003 C CA . LYS A 1 118 ? 23.528 -7.980 -23.127 1.00 91.62 118 LYS A CA 1
ATOM 1004 C C . LYS A 1 118 ? 23.752 -8.678 -24.471 1.00 91.62 118 LYS A C 1
ATOM 1006 O O . LYS A 1 118 ? 24.660 -9.505 -24.553 1.00 91.62 118 LYS A O 1
ATOM 1011 N N . LYS A 1 119 ? 22.889 -8.426 -25.455 1.00 74.25 119 LYS A N 1
ATOM 1012 C CA . LYS A 1 119 ? 22.934 -9.033 -26.783 1.00 74.25 119 LYS A CA 1
ATOM 1013 C C . LYS A 1 119 ? 23.725 -8.161 -27.748 1.00 74.25 119 LYS A C 1
ATOM 1015 O O . LYS A 1 119 ? 24.437 -8.766 -28.577 1.00 74.25 119 LYS A O 1
#

Organism: Xenopus tropicalis (NCBI:txid8364)

Foldseek 3Di:
DDDDDDPPPPPVVVVVVVVVVVVVVVQVVVVVVCLLQLLAAPLLPDDDDPLLVQLLVPDDPVVNVVSVVSVVSSVVCVVVVHTDDPVSGQHPVNRDPRSVVSSVVSVVVVVVVVVVVVD

Sequence (119 aa):
MCLITAPRVCPMCYFAASGRLIDGLRKWYYNVAGFNKLGLMRDDTIYEDDDVKEAVRRLPPKVYDDRIFRIKRALDLNIRQQHLPKQQWIKYEEDVHYLEPYLKEVIRERKEKQDWMKK

pLDDT: mean 84.43, std 17.39, range [29.55, 96.12]

Secondary structure (DSSP, 8-state):
----------HHHHHHHHHHHHHHHHHHHHHHS-GGGGT--GGGGS---HHHHHHHHHS-HHHHHHHHHHHHHHHHHHHTT----GGGSPPGGG---SSHHHHHHHHHHHHHHHHHHT-